Protein AF-A0A847P495-F1 (afdb_monomer)

Nearest PDB structures (foldseek):
  5kis-assembly1_B  TM=7.939E-01  e=1.477E-04  Yersinia entomophaga
  4igl-assembly2_D  TM=8.203E-01  e=1.125E-02  Yersinia entomophaga
  8cp6-assembly1_B  TM=7.938E-01  e=7.949E-02  Pseudomonas aeruginosa
  6qwp-assembly1_D  TM=4.090E-01  e=1.796E+00  Escherichia phage T7

Radius of gyration: 16.67 Å; Cα contacts (8 Å, |Δi|>4): 168; chains: 1; bounding box: 30×39×46 Å

Mean predicted aligned error: 9.61 Å

Secondary structure (DSSP, 8-state):
---PPP-SSS-PPP-EE-TTS-EEEEEEEE-TT----SSPPP--PPPPTT-TTS-EEEEEEEEE-TT--EEEEEEEESS--EEEEEEEPTTSS-EEEEPPTTPPTT--SEE--

Structure (mmCIF, N/CA/C/O backbone):
data_AF-A0A847P495-F1
#
_entry.id   AF-A0A847P495-F1
#
loop_
_atom_site.group_PDB
_atom_site.id
_atom_site.type_symbol
_atom_site.label_atom_id
_atom_site.label_alt_id
_atom_site.label_comp_id
_atom_site.label_asym_id
_atom_site.label_entity_id
_atom_site.label_seq_id
_atom_site.pdbx_PDB_ins_code
_atom_site.Cartn_x
_atom_site.Cartn_y
_atom_site.Cartn_z
_atom_site.occupancy
_atom_site.B_iso_or_equiv
_atom_site.auth_seq_id
_atom_site.auth_comp_id
_atom_site.auth_asym_id
_atom_site.auth_atom_id
_atom_site.pdbx_PDB_model_num
ATOM 1 N N . MET A 1 1 ? -14.754 -23.298 -3.802 1.00 31.92 1 MET A N 1
ATOM 2 C CA . MET A 1 1 ? -14.765 -23.437 -5.275 1.00 31.92 1 MET A CA 1
ATOM 3 C C . MET A 1 1 ? -14.232 -22.142 -5.861 1.00 31.92 1 MET A C 1
ATOM 5 O O . MET A 1 1 ? -14.740 -21.092 -5.498 1.00 31.92 1 MET A O 1
ATOM 9 N N . ILE A 1 2 ? -13.167 -22.210 -6.659 1.00 42.25 2 ILE A N 1
ATOM 10 C CA . ILE A 1 2 ? -12.465 -21.046 -7.220 1.00 42.25 2 ILE A CA 1
ATOM 11 C C . ILE A 1 2 ? -12.997 -20.842 -8.643 1.00 42.25 2 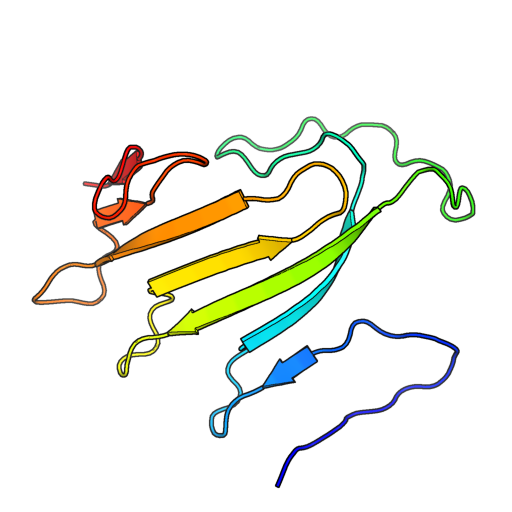ILE A C 1
ATOM 13 O O . ILE A 1 2 ? -12.836 -21.722 -9.486 1.00 42.25 2 ILE A O 1
ATOM 17 N N . GLY A 1 3 ? -13.676 -19.723 -8.896 1.00 37.91 3 GLY A N 1
ATOM 18 C CA . GLY A 1 3 ? -14.197 -19.381 -10.219 1.00 37.91 3 GLY A CA 1
ATOM 19 C C . GLY A 1 3 ? -13.118 -18.724 -11.078 1.00 37.91 3 GLY A C 1
ATOM 20 O O . GLY A 1 3 ? -12.703 -17.607 -10.793 1.00 37.91 3 GLY A O 1
ATOM 21 N N . ARG A 1 4 ? -12.665 -19.417 -12.127 1.00 40.88 4 ARG A N 1
ATOM 22 C CA . ARG A 1 4 ? -11.893 -18.845 -13.242 1.00 40.88 4 ARG A CA 1
ATOM 23 C C . ARG A 1 4 ? -12.883 -18.398 -14.320 1.00 40.88 4 ARG A C 1
ATOM 25 O O . ARG A 1 4 ? -13.663 -19.223 -14.785 1.00 40.88 4 ARG A O 1
ATOM 32 N N . ILE A 1 5 ? -12.846 -17.134 -14.735 1.00 40.97 5 ILE A N 1
ATOM 33 C CA . ILE A 1 5 ? -13.583 -16.657 -15.916 1.00 40.97 5 ILE A CA 1
ATOM 34 C C . ILE A 1 5 ? -12.571 -16.506 -17.057 1.00 40.97 5 ILE A C 1
ATOM 36 O O . ILE A 1 5 ? -11.612 -15.747 -16.941 1.00 40.97 5 ILE A O 1
ATOM 40 N N . CYS A 1 6 ? -12.760 -17.269 -18.136 1.00 29.02 6 CYS A N 1
ATOM 41 C CA . CYS A 1 6 ? -11.923 -17.249 -19.336 1.00 29.02 6 CYS A CA 1
ATOM 42 C C . CYS A 1 6 ? -12.615 -16.459 -20.459 1.00 29.02 6 CYS A C 1
ATOM 44 O O . CYS A 1 6 ? -13.754 -16.762 -20.801 1.00 29.02 6 CYS A O 1
ATOM 46 N N . PHE A 1 7 ? -11.899 -15.533 -21.098 1.00 34.12 7 PHE A N 1
ATOM 47 C CA . PHE A 1 7 ? -12.176 -15.072 -22.465 1.00 34.12 7 PHE A CA 1
ATOM 48 C C . PHE A 1 7 ? -10.934 -15.363 -23.325 1.00 34.12 7 PHE A C 1
ATOM 50 O O . PHE A 1 7 ? -9.858 -15.579 -22.781 1.00 34.12 7 PHE A O 1
ATOM 57 N N . HIS A 1 8 ? -11.093 -15.527 -24.638 1.00 36.38 8 HIS A N 1
ATOM 58 C CA . HIS A 1 8 ? -10.086 -16.131 -25.522 1.00 36.38 8 HIS A CA 1
ATOM 59 C C . HIS A 1 8 ? -8.952 -15.164 -25.923 1.00 36.38 8 HIS A C 1
ATOM 61 O O . HIS A 1 8 ? -9.234 -14.036 -2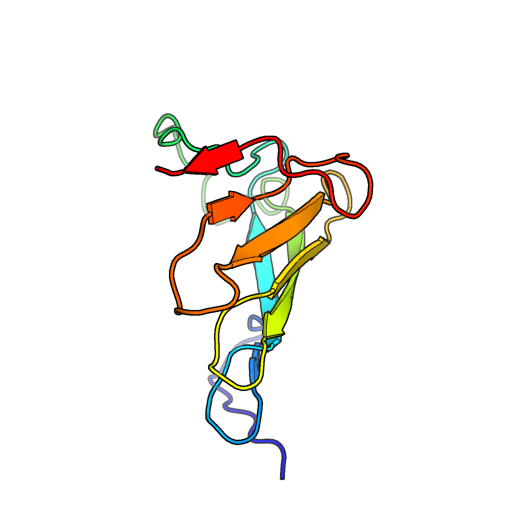6.313 1.00 36.38 8 HIS A O 1
ATOM 67 N N . ASP A 1 9 ? -7.715 -15.695 -25.904 1.00 37.84 9 ASP A N 1
ATOM 68 C CA . ASP A 1 9 ? -6.447 -15.224 -26.517 1.00 37.84 9 ASP A CA 1
ATOM 69 C C . ASP A 1 9 ? -5.296 -14.732 -25.573 1.00 37.84 9 ASP A C 1
ATOM 71 O O . ASP A 1 9 ? -5.143 -13.561 -25.241 1.00 37.84 9 ASP A O 1
ATOM 75 N N . HIS A 1 10 ? -4.488 -15.715 -25.129 1.00 40.72 10 HIS A N 1
ATOM 76 C CA . HIS A 1 10 ? -3.030 -15.760 -24.841 1.00 40.72 10 HIS A CA 1
ATOM 77 C C . HIS A 1 10 ? -2.281 -14.870 -23.811 1.00 40.72 10 HIS A C 1
ATOM 79 O O . HIS A 1 10 ? -1.075 -14.674 -23.959 1.00 40.72 10 HIS A O 1
ATOM 85 N N . LYS A 1 11 ? -2.924 -14.493 -22.694 1.00 42.78 11 LYS A N 1
ATOM 86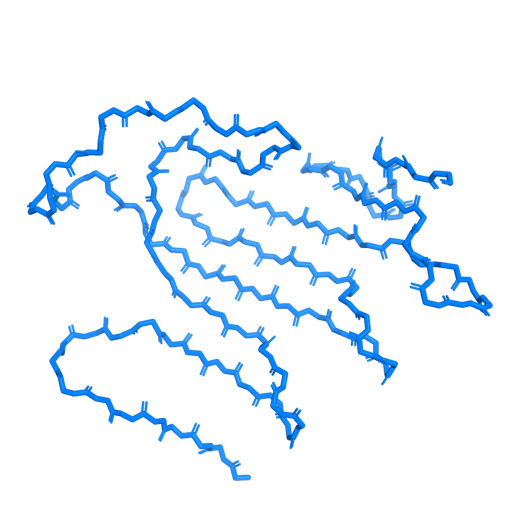 C CA . LYS A 1 11 ? -2.390 -14.336 -21.299 1.00 42.78 11 LYS A CA 1
ATOM 87 C C . LYS A 1 11 ? -3.042 -13.108 -20.659 1.00 42.78 11 LYS A C 1
ATOM 89 O O . LYS A 1 11 ? -2.533 -11.992 -20.738 1.00 42.78 11 LYS A O 1
ATOM 94 N N . PHE A 1 12 ? -4.202 -13.341 -20.060 1.00 42.84 12 PHE A N 1
ATOM 95 C CA . PHE A 1 12 ? -5.004 -12.325 -19.388 1.00 42.84 12 PHE A CA 1
ATOM 96 C C . PHE A 1 12 ? -4.408 -11.943 -18.032 1.00 42.84 12 PHE A C 1
ATOM 98 O O . PHE A 1 12 ? -3.707 -12.765 -17.437 1.00 42.84 12 PHE A O 1
ATOM 105 N N . PRO A 1 13 ? -4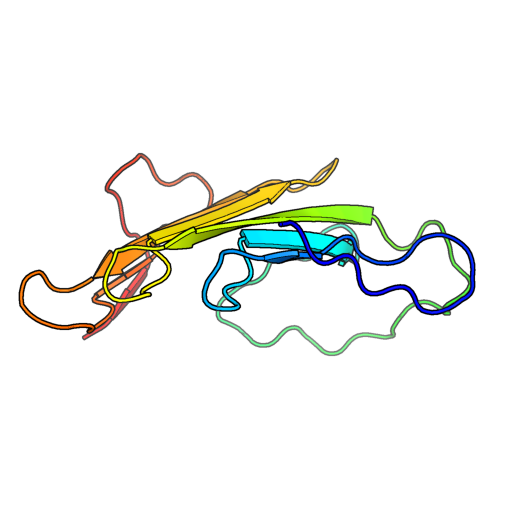.704 -10.730 -17.529 1.00 53.97 13 PRO A N 1
ATOM 106 C CA . PRO A 1 13 ? -4.485 -10.410 -16.127 1.00 53.97 13 PRO A CA 1
ATOM 107 C C . PRO A 1 13 ? -5.190 -11.457 -15.251 1.00 53.97 13 PRO A C 1
ATOM 109 O O . PRO A 1 13 ? -6.408 -11.623 -15.307 1.00 53.97 13 PRO A O 1
ATOM 112 N N . GLU A 1 14 ? -4.414 -12.212 -14.480 1.00 59.75 14 GLU A N 1
ATOM 113 C CA . GLU A 1 14 ? -4.923 -13.144 -13.481 1.00 59.75 14 GLU A CA 1
ATOM 114 C C . GLU A 1 14 ? -5.490 -12.351 -12.304 1.00 59.75 14 GLU A C 1
ATOM 116 O O . GLU A 1 14 ? -4.768 -11.612 -11.631 1.00 59.75 14 GLU A O 1
ATOM 121 N N . MET A 1 15 ? -6.797 -12.500 -12.093 1.00 65.75 15 MET A N 1
ATOM 122 C CA . MET A 1 15 ? -7.533 -11.904 -10.990 1.00 65.75 15 MET A CA 1
ATOM 123 C C . MET A 1 15 ? -7.959 -13.007 -10.023 1.00 65.75 15 MET A C 1
ATOM 125 O O . MET A 1 15 ? -8.655 -13.943 -10.420 1.00 65.75 15 MET A O 1
ATOM 129 N N . VAL A 1 16 ? -7.550 -12.906 -8.760 1.00 76.88 16 VAL A N 1
ATOM 130 C CA . VAL A 1 16 ? -7.990 -13.822 -7.697 1.00 76.88 16 VAL A CA 1
ATOM 131 C C . VAL A 1 16 ? -8.998 -13.089 -6.822 1.00 76.88 16 VAL A C 1
ATOM 133 O O . VAL A 1 16 ? -8.831 -11.903 -6.534 1.00 76.88 16 VAL A O 1
ATOM 136 N N . ILE A 1 17 ? -10.060 -13.786 -6.418 1.00 72.56 17 ILE A N 1
ATOM 137 C CA . ILE A 1 17 ? -11.215 -13.201 -5.737 1.00 72.56 17 ILE A CA 1
ATOM 138 C C . ILE A 1 17 ? -11.617 -14.057 -4.515 1.00 72.56 17 ILE A C 1
ATOM 140 O O . ILE A 1 17 ? -11.650 -15.285 -4.619 1.00 72.56 17 ILE A O 1
ATOM 144 N N . TYR A 1 18 ? -11.947 -13.435 -3.370 1.00 75.38 18 TYR A N 1
ATOM 145 C CA . TYR A 1 18 ? -12.517 -14.122 -2.186 1.00 75.38 18 TYR A CA 1
ATOM 146 C C . TYR A 1 18 ? -14.024 -14.423 -2.337 1.00 75.38 18 TYR A C 1
ATOM 148 O O . TYR A 1 18 ? -14.696 -13.868 -3.199 1.00 75.38 18 TYR A O 1
ATOM 156 N N . LEU A 1 19 ? -14.584 -15.264 -1.450 1.00 68.12 19 LEU A N 1
ATOM 157 C CA . LEU A 1 19 ? -15.970 -15.786 -1.474 1.00 68.12 19 LEU A CA 1
ATOM 158 C C . LEU A 1 19 ? -17.085 -14.720 -1.615 1.00 68.12 19 LEU A C 1
ATOM 160 O O . LEU A 1 19 ? -18.195 -15.052 -2.016 1.00 68.12 19 LEU A O 1
ATOM 164 N N . ILE A 1 20 ? -16.787 -13.450 -1.333 1.00 81.12 20 ILE A N 1
ATOM 165 C CA . ILE A 1 20 ? -17.700 -12.300 -1.457 1.00 81.12 20 ILE A CA 1
ATOM 166 C C . ILE A 1 20 ? -17.322 -11.326 -2.587 1.00 81.12 20 ILE A C 1
ATOM 168 O O . ILE A 1 20 ? -17.618 -10.140 -2.514 1.00 81.12 20 ILE A O 1
ATOM 172 N N . TYR A 1 21 ? -16.652 -11.809 -3.631 1.00 82.31 21 TYR A N 1
ATOM 173 C CA . TYR A 1 21 ? -16.282 -11.018 -4.810 1.00 82.31 21 TYR A CA 1
ATOM 174 C C . TYR A 1 21 ? -15.305 -9.854 -4.552 1.00 82.31 21 TYR A C 1
ATOM 176 O O . TYR A 1 21 ? -15.313 -8.858 -5.271 1.00 82.31 21 TYR A O 1
ATOM 184 N N . ARG A 1 22 ? -14.426 -9.983 -3.549 1.00 83.69 22 ARG A N 1
ATOM 185 C CA . ARG A 1 22 ? -13.339 -9.017 -3.294 1.00 83.69 22 ARG A CA 1
ATOM 186 C C . ARG A 1 22 ? -12.084 -9.382 -4.081 1.00 83.69 22 ARG A C 1
ATOM 188 O O . ARG A 1 22 ? -11.676 -10.540 -4.038 1.00 83.69 22 ARG A O 1
ATOM 195 N N . LEU A 1 23 ? -11.480 -8.401 -4.747 1.00 91.12 23 LEU A N 1
ATOM 196 C CA . LEU A 1 23 ? -10.227 -8.530 -5.494 1.00 91.12 23 LEU A CA 1
ATOM 197 C C . LEU A 1 23 ? -9.048 -8.729 -4.539 1.00 91.12 23 LEU A C 1
ATOM 199 O O . LEU A 1 23 ? -8.752 -7.828 -3.780 1.00 91.12 23 LEU A O 1
ATOM 203 N N . VAL A 1 24 ? -8.346 -9.858 -4.589 1.00 93.19 24 VAL A N 1
ATOM 204 C CA . VAL A 1 24 ? -7.213 -10.131 -3.671 1.00 93.19 24 VAL A CA 1
ATOM 205 C C . VAL A 1 24 ? -5.876 -10.079 -4.377 1.00 93.19 24 VAL A C 1
ATOM 207 O O . VAL A 1 24 ? -4.846 -9.849 -3.754 1.00 93.19 24 V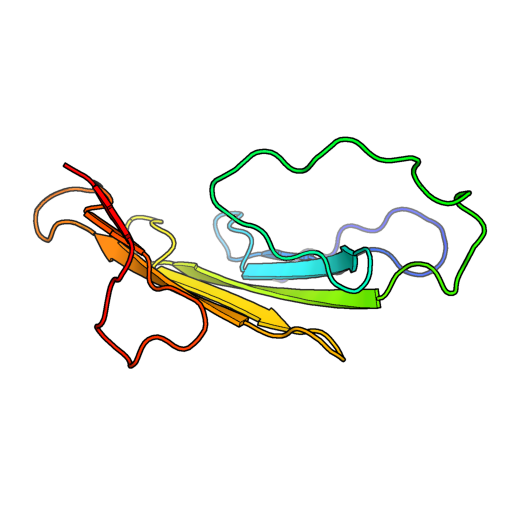AL A O 1
ATOM 210 N N . GLN A 1 25 ? -5.903 -10.303 -5.686 1.00 93.38 25 GLN A N 1
ATOM 211 C CA . GLN A 1 25 ? -4.738 -10.204 -6.535 1.00 93.38 25 GLN A CA 1
ATOM 212 C C . GLN A 1 25 ? -5.160 -9.774 -7.930 1.00 93.38 25 GLN A C 1
ATOM 214 O O . GLN A 1 25 ? -6.141 -10.297 -8.463 1.00 93.38 25 GLN A O 1
ATOM 219 N N . ALA A 1 26 ? -4.382 -8.885 -8.528 1.00 90.00 26 ALA A N 1
ATOM 220 C CA . ALA A 1 26 ? -4.420 -8.569 -9.943 1.00 90.00 26 ALA A CA 1
ATOM 221 C C . ALA A 1 26 ? -3.012 -8.692 -10.525 1.00 90.00 26 ALA A C 1
ATOM 223 O O . ALA A 1 26 ? -2.017 -8.465 -9.844 1.00 90.00 26 ALA A O 1
ATOM 224 N N . THR A 1 27 ? -2.917 -9.021 -11.804 1.00 89.56 27 THR A N 1
ATOM 225 C CA . THR A 1 27 ? -1.674 -8.866 -12.566 1.00 89.56 27 THR A CA 1
ATOM 226 C C . THR A 1 27 ? -1.928 -7.915 -13.720 1.00 89.56 27 THR A C 1
ATOM 228 O O . THR A 1 27 ? -3.062 -7.786 -14.177 1.00 89.56 27 THR A O 1
ATOM 231 N N . GLY A 1 28 ? -0.899 -7.223 -14.191 1.00 86.56 28 GLY A N 1
ATOM 232 C CA . GLY A 1 28 ? -1.069 -6.220 -15.233 1.00 86.56 28 GLY A CA 1
ATOM 233 C C . GLY A 1 28 ? 0.232 -5.831 -15.914 1.00 86.56 28 GLY A C 1
ATOM 234 O O . GLY A 1 28 ? 1.251 -6.516 -15.797 1.00 86.56 28 GLY A O 1
ATOM 235 N N . ARG A 1 29 ? 0.166 -4.743 -16.683 1.00 85.31 29 ARG A N 1
ATOM 236 C CA . ARG A 1 29 ? 1.314 -4.131 -17.354 1.00 85.31 29 ARG A CA 1
ATOM 237 C C . ARG A 1 29 ? 1.321 -2.627 -17.100 1.00 85.31 29 ARG A C 1
ATOM 239 O O . ARG A 1 29 ? 0.277 -2.003 -17.260 1.00 85.31 29 ARG A O 1
ATOM 246 N N . GLU A 1 30 ? 2.472 -2.062 -16.761 1.00 81.81 30 GLU A N 1
ATOM 247 C CA . GLU A 1 30 ? 2.648 -0.635 -16.457 1.00 81.81 30 GLU A CA 1
ATOM 248 C C . GLU A 1 30 ? 3.856 -0.033 -17.180 1.00 81.81 30 GLU A C 1
ATOM 250 O O . GLU A 1 30 ? 4.753 -0.761 -17.595 1.00 81.81 30 GLU A O 1
ATOM 255 N N . HIS A 1 31 ? 3.905 1.291 -17.333 1.00 77.94 31 HIS A N 1
ATOM 256 C CA . HIS A 1 31 ? 5.091 1.957 -17.875 1.00 77.94 31 HIS A CA 1
ATOM 257 C C . HIS A 1 31 ? 6.220 2.018 -16.835 1.00 77.94 31 HIS A C 1
ATOM 259 O O . HIS A 1 31 ? 5.963 2.382 -15.686 1.00 77.94 31 HIS A O 1
ATOM 265 N N . PRO A 1 32 ? 7.477 1.733 -17.223 1.00 75.81 32 PRO A N 1
ATOM 266 C CA . PRO A 1 32 ? 8.609 1.811 -16.311 1.00 75.81 32 PRO A CA 1
ATOM 267 C C . PRO A 1 32 ? 8.791 3.240 -15.783 1.00 75.81 32 PRO A C 1
ATOM 269 O O . PRO A 1 32 ? 8.716 4.212 -16.535 1.00 75.81 32 PRO A O 1
ATOM 272 N N . GLY A 1 33 ? 9.060 3.364 -14.483 1.00 67.12 33 GLY A N 1
ATOM 273 C CA . GLY A 1 33 ? 9.393 4.641 -13.844 1.00 67.12 33 GLY A CA 1
ATOM 274 C C . GLY A 1 33 ? 8.203 5.536 -13.483 1.00 67.12 33 GLY A C 1
ATOM 275 O O . GLY A 1 33 ? 8.424 6.616 -12.940 1.00 67.12 33 GLY A O 1
ATOM 276 N N . GLN A 1 34 ? 6.958 5.109 -13.720 1.00 67.81 34 GLN A N 1
ATOM 277 C CA . GLN A 1 34 ? 5.797 5.769 -13.123 1.00 67.81 34 GLN A CA 1
ATOM 278 C C . GLN A 1 34 ? 5.482 5.144 -11.764 1.00 67.81 34 GLN A C 1
ATOM 280 O O . GLN A 1 34 ? 5.473 3.928 -11.601 1.00 67.81 34 GLN A O 1
ATOM 285 N N . GLN A 1 35 ? 5.256 5.997 -10.770 1.00 67.00 35 GLN A N 1
ATOM 286 C CA . GLN A 1 35 ? 4.739 5.600 -9.466 1.00 67.00 35 GLN A CA 1
ATOM 287 C C . GLN A 1 35 ? 3.443 6.352 -9.213 1.00 67.00 35 GLN A C 1
ATOM 289 O O . GLN A 1 35 ? 3.398 7.556 -9.483 1.00 67.00 35 GLN A O 1
ATOM 294 N N . PRO A 1 36 ? 2.398 5.691 -8.689 1.00 66.94 36 PRO A N 1
ATOM 295 C CA . PRO A 1 36 ? 1.173 6.378 -8.318 1.00 66.94 36 PRO A CA 1
ATOM 296 C C . PRO A 1 36 ? 1.452 7.366 -7.179 1.00 66.94 36 PRO A C 1
ATOM 298 O O . PRO A 1 36 ? 1.670 6.975 -6.029 1.00 66.94 36 PRO A O 1
ATOM 301 N N . THR A 1 37 ? 1.431 8.659 -7.487 1.00 70.31 37 THR A N 1
ATOM 302 C CA . THR A 1 37 ? 1.430 9.733 -6.487 1.00 70.31 37 THR A CA 1
ATOM 303 C C . THR A 1 37 ? 0.003 10.253 -6.283 1.00 70.31 37 THR A C 1
ATOM 305 O O . THR A 1 37 ? 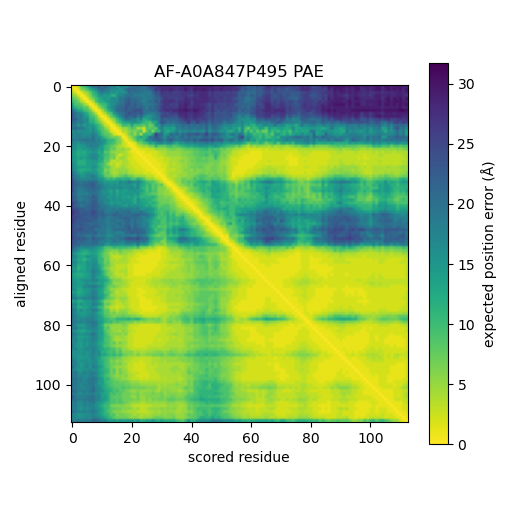-0.940 9.812 -6.936 1.00 70.31 37 THR A O 1
ATOM 308 N N . HIS A 1 38 ? -0.179 11.186 -5.346 1.00 69.75 38 HIS A N 1
ATOM 309 C CA . HIS A 1 38 ? -1.469 11.853 -5.128 1.00 69.75 38 HIS A CA 1
ATOM 310 C C . HIS A 1 38 ? -1.829 12.852 -6.241 1.00 69.75 38 HIS A C 1
ATOM 312 O O . HIS A 1 38 ? -2.949 13.354 -6.275 1.00 69.75 38 HIS A O 1
ATOM 318 N N . THR A 1 39 ? -0.873 13.189 -7.108 1.00 73.56 39 THR A N 1
ATOM 319 C CA . THR A 1 39 ? -1.068 14.131 -8.209 1.00 73.56 39 THR A CA 1
ATOM 320 C C . THR A 1 39 ? -1.449 13.379 -9.468 1.00 73.56 39 THR A C 1
ATOM 322 O O . THR A 1 39 ? -0.841 12.351 -9.772 1.00 73.56 39 THR A O 1
ATOM 325 N N . ASP A 1 40 ? -2.370 13.941 -10.246 1.00 70.44 40 ASP A N 1
ATOM 326 C CA . ASP A 1 40 ? -2.662 13.414 -11.573 1.00 70.44 40 ASP A CA 1
ATOM 327 C C . ASP A 1 40 ? -1.375 13.335 -12.410 1.00 70.44 40 ASP A C 1
ATOM 329 O O . ASP A 1 40 ? -0.608 14.307 -12.462 1.00 70.44 40 ASP A O 1
ATOM 333 N N . PRO A 1 41 ? -1.113 12.199 -13.077 1.00 67.00 41 PRO A N 1
ATOM 334 C CA . PRO A 1 41 ? 0.044 12.089 -13.940 1.00 67.00 41 PRO A CA 1
ATOM 335 C C . PRO A 1 41 ? -0.098 13.065 -15.108 1.00 67.00 41 PRO A C 1
ATOM 337 O O . PRO A 1 41 ? -1.180 13.248 -15.678 1.00 67.00 41 PRO A O 1
ATOM 340 N N . VAL A 1 42 ? 1.025 13.657 -15.517 1.00 69.38 42 VAL A N 1
ATOM 341 C CA . VAL A 1 42 ? 1.076 14.412 -16.769 1.00 69.38 42 VAL A CA 1
ATOM 342 C C . VAL A 1 42 ? 0.704 13.453 -17.897 1.00 69.38 42 VAL A C 1
ATOM 344 O O . VAL A 1 42 ? 1.360 12.430 -18.099 1.00 69.38 42 VAL A O 1
ATOM 347 N N . ARG A 1 43 ? -0.367 13.772 -18.629 1.00 69.12 43 ARG A N 1
ATOM 348 C CA . ARG A 1 43 ? -0.813 12.978 -19.778 1.00 69.12 43 ARG A CA 1
ATOM 349 C C . ARG A 1 43 ? 0.221 13.105 -20.896 1.00 69.12 43 ARG A C 1
ATOM 351 O O . ARG A 1 43 ? 0.201 14.066 -21.659 1.00 69.12 43 ARG A O 1
ATOM 358 N N . GLY A 1 44 ? 1.155 12.162 -20.939 1.00 67.00 44 GLY A N 1
ATOM 359 C CA . GLY A 1 44 ? 2.167 12.057 -21.982 1.00 67.00 44 GLY A CA 1
ATOM 360 C C . GLY A 1 44 ? 1.672 11.294 -23.209 1.00 67.00 44 GLY A C 1
ATOM 361 O O . GLY A 1 44 ? 0.582 10.718 -23.227 1.00 67.00 44 GLY A O 1
ATOM 362 N N . THR A 1 45 ? 2.505 11.265 -24.243 1.00 67.25 45 THR A N 1
ATOM 363 C CA . THR A 1 45 ? 2.336 10.370 -25.387 1.00 67.25 45 THR A CA 1
ATOM 364 C C . THR A 1 45 ? 2.440 8.924 -24.915 1.00 67.25 45 THR A C 1
ATOM 366 O O . THR A 1 45 ? 3.471 8.509 -24.391 1.00 67.25 45 THR A O 1
ATOM 369 N N . VAL A 1 46 ? 1.374 8.149 -25.107 1.00 62.88 46 VAL A N 1
ATOM 370 C CA . VAL A 1 46 ? 1.388 6.708 -24.842 1.00 62.88 46 VAL A CA 1
ATOM 371 C C . VAL A 1 46 ? 2.204 6.039 -25.956 1.00 62.88 46 VAL A C 1
ATOM 373 O O . VAL A 1 46 ? 1.866 6.228 -27.130 1.00 62.88 46 VAL A O 1
ATOM 376 N N . PRO A 1 47 ? 3.277 5.291 -25.634 1.00 64.81 47 PRO A N 1
ATOM 377 C CA . PRO A 1 47 ? 4.010 4.484 -26.600 1.00 64.81 47 PRO A CA 1
ATOM 378 C C . PRO A 1 47 ? 3.063 3.620 -27.428 1.00 64.81 47 PRO A C 1
ATOM 380 O O . PRO A 1 47 ? 2.023 3.161 -26.947 1.00 64.81 47 PRO A O 1
ATOM 383 N N . HIS A 1 48 ? 3.410 3.402 -28.696 1.00 67.31 48 HIS A N 1
ATOM 384 C CA . HIS A 1 48 ? 2.579 2.596 -29.579 1.00 67.31 48 HIS A CA 1
ATOM 385 C C . HIS A 1 48 ? 2.333 1.217 -28.949 1.00 67.31 48 HIS A C 1
ATOM 387 O O . HIS A 1 48 ? 3.260 0.578 -28.468 1.00 67.31 48 HIS A O 1
ATOM 393 N N . ARG A 1 49 ? 1.090 0.724 -29.000 1.00 58.19 49 ARG A N 1
ATOM 394 C CA . ARG A 1 49 ? 0.648 -0.531 -28.353 1.00 58.19 49 ARG A CA 1
ATOM 395 C C . ARG A 1 49 ? 1.472 -1.789 -28.685 1.00 58.19 49 ARG A C 1
ATOM 397 O O . ARG A 1 49 ? 1.355 -2.783 -27.977 1.00 58.19 49 ARG A O 1
ATOM 404 N N . ASN A 1 50 ? 2.264 -1.753 -29.760 1.00 62.69 50 ASN A N 1
ATOM 405 C CA . ASN A 1 50 ? 3.150 -2.845 -30.185 1.00 62.69 50 ASN A CA 1
ATOM 406 C C . ASN A 1 50 ? 4.601 -2.696 -29.687 1.00 62.69 50 ASN A C 1
ATOM 408 O O . ASN A 1 50 ? 5.430 -3.542 -30.011 1.00 62.69 50 ASN A O 1
ATOM 412 N N . ASP A 1 51 ? 4.928 -1.644 -28.935 1.00 67.56 51 ASP A N 1
ATOM 413 C CA . ASP A 1 51 ? 6.231 -1.510 -28.289 1.00 67.56 51 ASP A CA 1
ATOM 414 C C . ASP A 1 51 ? 6.258 -2.345 -27.002 1.00 67.56 51 ASP A C 1
ATOM 416 O O . ASP A 1 51 ? 5.818 -1.928 -25.930 1.00 67.56 51 ASP A O 1
ATOM 420 N N . LEU A 1 52 ? 6.746 -3.577 -27.135 1.00 58.78 52 LEU A N 1
ATOM 421 C CA . LEU A 1 52 ? 6.811 -4.551 -26.046 1.00 58.78 52 LEU A CA 1
ATOM 422 C C . LEU A 1 52 ? 7.918 -4.252 -25.023 1.00 58.78 52 LEU A C 1
ATOM 424 O O . LEU A 1 52 ? 7.939 -4.904 -23.982 1.00 58.78 52 LEU A O 1
ATOM 428 N N . GLN A 1 53 ? 8.816 -3.294 -25.291 1.00 65.44 53 GLN A N 1
ATOM 429 C CA . GLN A 1 53 ? 9.810 -2.837 -24.311 1.00 65.44 53 GLN A CA 1
ATOM 430 C C . GLN A 1 53 ? 9.292 -1.680 -23.448 1.00 65.44 53 GLN A C 1
ATOM 432 O O . GLN A 1 53 ? 9.912 -1.329 -22.448 1.00 65.44 53 GLN A O 1
ATOM 437 N N . ALA A 1 54 ? 8.137 -1.108 -23.796 1.00 67.88 54 ALA A N 1
ATOM 438 C CA . ALA A 1 54 ? 7.592 0.053 -23.109 1.00 67.88 54 ALA A CA 1
ATOM 439 C C . ALA A 1 54 ? 6.842 -0.273 -21.806 1.00 67.88 54 ALA A C 1
ATOM 441 O O . ALA A 1 54 ? 6.418 0.665 -21.131 1.00 67.88 54 ALA A O 1
ATOM 442 N N . LEU A 1 55 ? 6.631 -1.552 -21.459 1.00 77.81 55 LEU A N 1
ATOM 443 C CA . LEU A 1 55 ? 5.795 -1.952 -20.323 1.00 77.81 55 LEU A CA 1
ATOM 444 C C . LEU A 1 55 ? 6.413 -3.077 -19.475 1.00 77.81 55 LEU A C 1
ATOM 446 O O . LEU A 1 55 ? 6.842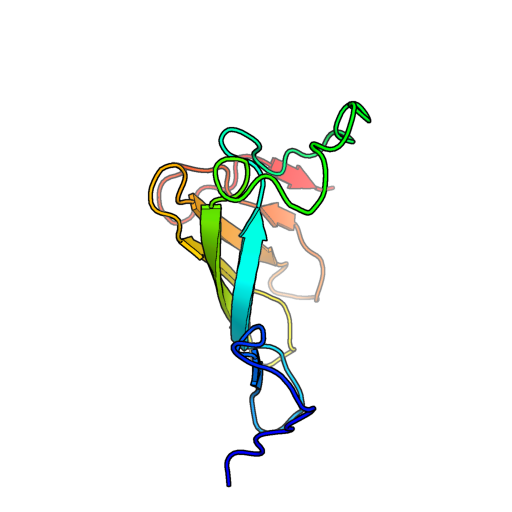 -4.103 -20.002 1.00 77.81 55 LEU A O 1
ATOM 450 N N . LEU A 1 56 ? 6.368 -2.919 -18.153 1.00 83.50 56 LEU A N 1
ATOM 451 C CA . LEU A 1 56 ? 6.726 -3.920 -17.148 1.00 83.50 56 LEU A CA 1
ATOM 452 C C . LEU A 1 56 ? 5.495 -4.709 -16.715 1.00 83.50 56 LEU A C 1
ATOM 454 O O . LEU A 1 56 ? 4.393 -4.167 -16.683 1.00 83.50 56 LEU A O 1
ATOM 458 N N . ARG A 1 57 ? 5.666 -5.987 -16.362 1.00 87.19 57 ARG A N 1
ATOM 459 C CA . ARG A 1 57 ? 4.602 -6.752 -15.697 1.00 87.19 57 ARG A CA 1
ATOM 460 C C . ARG A 1 57 ? 4.572 -6.402 -14.219 1.00 87.19 57 ARG A C 1
ATOM 462 O O . ARG A 1 57 ? 5.630 -6.284 -13.608 1.00 87.19 57 ARG A O 1
ATOM 469 N N . TYR A 1 58 ? 3.372 -6.331 -13.658 1.00 90.25 58 TYR A N 1
ATOM 470 C CA . TYR A 1 58 ? 3.186 -6.171 -12.222 1.00 90.25 58 TYR A CA 1
ATOM 471 C C . TYR A 1 58 ? 2.219 -7.206 -11.654 1.00 90.25 58 TYR A C 1
ATOM 473 O O . TYR A 1 58 ? 1.351 -7.724 -12.366 1.00 90.25 58 TYR A O 1
ATOM 481 N N . THR A 1 59 ? 2.371 -7.482 -10.361 1.00 93.50 59 THR A N 1
ATOM 482 C CA . THR A 1 59 ? 1.376 -8.164 -9.526 1.00 93.50 59 THR A CA 1
ATOM 483 C C . THR A 1 59 ? 0.999 -7.239 -8.380 1.00 93.50 59 THR A C 1
ATOM 485 O O . THR A 1 59 ? 1.874 -6.733 -7.687 1.00 93.50 59 THR A O 1
ATOM 488 N N . GLU A 1 60 ? -0.293 -7.031 -8.178 1.00 94.25 60 GLU A N 1
ATOM 489 C CA . GLU A 1 60 ? -0.840 -6.308 -7.037 1.00 94.25 60 GLU A CA 1
ATOM 490 C C . GLU A 1 60 ? -1.612 -7.263 -6.145 1.00 94.25 60 GLU A C 1
ATOM 492 O O . GLU A 1 60 ? -2.408 -8.060 -6.638 1.00 94.25 60 GLU A O 1
ATOM 497 N N . GLN A 1 61 ? -1.379 -7.173 -4.842 1.00 95.75 61 GLN A N 1
ATOM 498 C CA . GLN A 1 61 ? -2.071 -7.943 -3.816 1.00 95.75 61 GLN A CA 1
ATOM 499 C C . GLN A 1 61 ? -2.760 -6.995 -2.846 1.00 95.75 61 GLN A C 1
ATOM 501 O O . GLN A 1 61 ? -2.199 -5.960 -2.480 1.00 95.75 61 GLN A O 1
ATOM 506 N N . TYR A 1 62 ? -3.969 -7.366 -2.432 1.00 94.88 62 TYR A N 1
ATOM 507 C CA . TYR A 1 62 ? -4.824 -6.540 -1.590 1.00 94.88 62 TYR A CA 1
ATOM 508 C C . TYR A 1 62 ? -5.269 -7.322 -0.360 1.00 94.88 62 TYR A C 1
ATOM 510 O O . TYR A 1 62 ? -5.768 -8.448 -0.455 1.00 94.88 62 TYR A O 1
ATOM 518 N N . GLU A 1 63 ? -5.126 -6.685 0.793 1.00 95.44 63 GLU A N 1
ATOM 519 C CA . GLU A 1 63 ? -5.556 -7.199 2.086 1.00 95.44 63 GLU A CA 1
ATOM 520 C C . GLU A 1 63 ? -6.758 -6.406 2.582 1.00 95.44 63 GLU A C 1
ATOM 522 O O . GLU A 1 63 ? -6.832 -5.192 2.385 1.00 95.44 63 GLU A O 1
ATOM 527 N N . TYR A 1 64 ? -7.697 -7.096 3.228 1.00 95.00 64 TYR A N 1
ATOM 528 C CA . TYR A 1 64 ? -8.933 -6.500 3.721 1.00 95.00 64 TYR A CA 1
ATOM 529 C C . TYR A 1 64 ? -9.190 -6.893 5.168 1.00 95.00 64 TYR A C 1
ATOM 531 O O . TYR A 1 64 ? -8.956 -8.043 5.545 1.00 95.00 64 TYR A O 1
ATOM 539 N N . ASP A 1 65 ? -9.772 -5.975 5.936 1.00 93.31 65 ASP A N 1
ATOM 540 C CA . ASP A 1 65 ? -10.402 -6.310 7.210 1.00 93.31 65 ASP A CA 1
ATOM 541 C C . ASP A 1 65 ? -11.789 -6.966 7.014 1.00 93.31 65 ASP A C 1
ATOM 543 O O . ASP A 1 65 ? -12.306 -7.140 5.897 1.00 93.31 65 ASP A O 1
ATOM 547 N N . GLU A 1 66 ? -12.416 -7.348 8.128 1.00 91.12 66 GLU A N 1
ATOM 548 C CA . GLU A 1 66 ? -13.742 -7.976 8.133 1.00 91.12 66 GLU A CA 1
ATOM 549 C C . GLU A 1 66 ? -14.829 -7.042 7.570 1.00 91.12 66 GLU A C 1
ATOM 551 O O . GLU A 1 66 ? -15.710 -7.486 6.825 1.00 91.12 66 GLU A O 1
ATOM 556 N N . ALA A 1 67 ? -14.720 -5.736 7.836 1.00 92.50 67 ALA A N 1
ATOM 557 C CA . ALA A 1 67 ? -15.627 -4.712 7.320 1.00 92.50 67 ALA A CA 1
ATOM 558 C C . ALA A 1 67 ? -15.454 -4.463 5.807 1.00 92.50 67 ALA A C 1
ATOM 560 O O . ALA A 1 67 ? -16.367 -3.957 5.155 1.00 92.50 67 ALA A O 1
ATOM 561 N N . GLY A 1 68 ? -14.332 -4.889 5.222 1.00 92.69 68 GLY A N 1
ATOM 562 C CA . GLY A 1 68 ? -14.009 -4.731 3.805 1.00 92.69 68 GLY A CA 1
ATOM 563 C C . GLY A 1 68 ? -13.186 -3.500 3.468 1.00 92.69 68 GLY A C 1
ATOM 564 O O . GLY A 1 68 ? -13.073 -3.165 2.289 1.00 92.69 68 GLY A O 1
ATOM 565 N N . ASN A 1 69 ? -12.591 -2.854 4.462 1.00 96.12 69 ASN A N 1
ATOM 566 C CA . ASN A 1 69 ? -11.608 -1.810 4.237 1.00 96.12 69 ASN A CA 1
ATOM 567 C C . ASN A 1 69 ? -10.294 -2.442 3.756 1.00 96.12 69 ASN A C 1
ATOM 569 O O . ASN A 1 69 ? -9.880 -3.472 4.287 1.00 96.12 69 ASN A O 1
ATOM 573 N N . ILE A 1 70 ? -9.625 -1.831 2.771 1.00 96.06 70 ILE A N 1
ATOM 574 C CA . ILE A 1 70 ? -8.285 -2.269 2.340 1.00 96.06 70 ILE A CA 1
ATOM 575 C C . ILE A 1 70 ? -7.292 -1.893 3.431 1.00 96.06 70 ILE A C 1
ATOM 577 O O . ILE A 1 70 ? -7.123 -0.705 3.676 1.00 96.06 70 ILE A O 1
ATOM 581 N N . THR A 1 71 ? -6.622 -2.859 4.049 1.00 96.56 71 THR A N 1
ATOM 582 C CA . THR A 1 71 ? -5.617 -2.623 5.101 1.00 96.56 71 THR A CA 1
ATOM 583 C C . THR A 1 71 ? -4.199 -2.549 4.547 1.00 96.56 71 THR A C 1
ATOM 585 O O . THR A 1 71 ? -3.350 -1.846 5.099 1.00 96.56 71 THR A O 1
ATOM 588 N N . GLY A 1 72 ? -3.957 -3.231 3.429 1.00 95.69 72 GLY A N 1
ATOM 589 C CA . GLY A 1 72 ? -2.650 -3.341 2.802 1.00 95.69 72 GLY A CA 1
ATOM 590 C C . GLY A 1 72 ? -2.762 -3.505 1.293 1.00 95.69 72 GLY A C 1
ATOM 591 O O . GLY A 1 72 ? -3.676 -4.155 0.783 1.00 95.69 72 GLY A O 1
ATOM 592 N N . MET A 1 73 ? -1.818 -2.898 0.583 1.00 95.12 73 MET A N 1
ATOM 593 C CA . MET A 1 73 ? -1.622 -3.085 -0.846 1.00 95.12 73 MET A CA 1
ATOM 594 C C . MET A 1 73 ? -0.140 -3.288 -1.124 1.00 95.12 73 MET A C 1
ATOM 596 O O . MET A 1 73 ? 0.680 -2.454 -0.737 1.00 95.12 73 MET A O 1
ATOM 600 N N . THR A 1 74 ? 0.188 -4.366 -1.825 1.00 95.19 74 THR A N 1
ATOM 601 C CA . THR A 1 74 ? 1.556 -4.678 -2.243 1.00 95.19 74 THR A CA 1
ATOM 602 C C . THR A 1 74 ? 1.606 -4.714 -3.757 1.00 95.19 74 THR A C 1
ATOM 604 O O . THR A 1 74 ? 0.901 -5.507 -4.375 1.00 95.19 74 THR A O 1
ATOM 607 N N . HIS A 1 75 ? 2.445 -3.870 -4.345 1.00 93.19 75 HIS A N 1
ATOM 608 C CA . HIS A 1 75 ? 2.694 -3.806 -5.775 1.00 93.19 75 HIS A CA 1
ATOM 609 C C . HIS A 1 75 ? 4.105 -4.330 -6.054 1.00 93.19 75 HIS A C 1
ATOM 611 O O . HIS A 1 75 ? 5.095 -3.803 -5.545 1.00 93.19 75 HIS A O 1
ATOM 617 N N . THR A 1 76 ? 4.202 -5.393 -6.847 1.00 93.44 76 THR A N 1
ATOM 618 C CA . THR A 1 76 ? 5.463 -6.064 -7.173 1.00 93.44 76 THR A CA 1
ATOM 619 C C . THR A 1 76 ? 5.755 -5.972 -8.661 1.00 93.44 76 THR A C 1
ATOM 621 O O . THR A 1 76 ? 4.973 -6.450 -9.485 1.00 93.44 76 THR A O 1
ATOM 624 N N . THR A 1 77 ? 6.916 -5.406 -8.982 1.00 90.25 77 THR A N 1
ATOM 625 C CA . THR A 1 77 ? 7.498 -5.302 -10.328 1.00 90.25 77 THR A CA 1
ATOM 626 C C . THR A 1 77 ? 9.001 -5.523 -10.283 1.00 90.25 77 THR A C 1
ATOM 628 O O . THR A 1 77 ? 9.623 -5.434 -9.224 1.00 90.25 77 THR A O 1
ATOM 631 N N . ASP A 1 78 ? 9.603 -5.747 -11.450 1.00 84.31 78 ASP A N 1
ATOM 632 C CA . ASP A 1 78 ? 11.044 -5.994 -11.575 1.00 84.31 78 ASP A CA 1
ATOM 633 C C . ASP A 1 78 ? 11.919 -4.784 -11.197 1.00 84.31 78 ASP A C 1
ATOM 635 O O . ASP A 1 78 ? 13.113 -4.950 -10.960 1.00 84.31 78 ASP A O 1
ATOM 639 N N . SER A 1 79 ? 11.363 -3.565 -11.159 1.00 81.81 79 SER A N 1
ATOM 640 C CA . SER A 1 79 ? 12.158 -2.347 -10.929 1.00 81.81 79 SER A CA 1
ATOM 641 C C . SER A 1 79 ? 11.611 -1.388 -9.876 1.00 81.81 79 SER A C 1
ATOM 643 O O . SER A 1 79 ? 12.381 -0.582 -9.360 1.00 81.81 79 SER A O 1
ATOM 645 N N . ASN A 1 80 ? 10.319 -1.444 -9.546 1.00 84.44 80 ASN A N 1
ATOM 646 C CA . ASN A 1 80 ? 9.676 -0.397 -8.757 1.00 84.44 80 ASN A CA 1
ATOM 647 C C . ASN A 1 80 ? 8.564 -0.947 -7.859 1.00 84.44 80 ASN A C 1
ATOM 649 O O . ASN A 1 80 ? 7.397 -0.562 -7.950 1.00 84.44 80 ASN A O 1
ATOM 653 N N . SER A 1 81 ? 8.940 -1.913 -7.022 1.00 90.62 81 SER A N 1
ATOM 654 C CA . SER A 1 81 ? 8.035 -2.517 -6.048 1.00 90.62 81 SER A CA 1
ATOM 655 C C . SER A 1 81 ? 7.808 -1.587 -4.856 1.00 90.62 81 SER A C 1
ATOM 657 O O . SER A 1 81 ? 8.746 -0.968 -4.354 1.00 90.62 81 SER A O 1
ATOM 659 N N . TRP A 1 82 ? 6.575 -1.537 -4.360 1.00 91.38 82 TRP A N 1
ATOM 660 C CA . TRP A 1 82 ? 6.200 -0.739 -3.195 1.00 91.38 82 TRP A CA 1
ATOM 661 C C . TRP A 1 82 ? 5.043 -1.385 -2.435 1.00 91.38 82 TRP A C 1
ATOM 663 O O . TRP A 1 82 ? 4.303 -2.219 -2.953 1.00 91.38 82 TRP A O 1
ATOM 673 N N . SER A 1 83 ? 4.874 -0.967 -1.185 1.00 93.25 83 SER A N 1
ATOM 674 C CA . SER A 1 83 ? 3.738 -1.341 -0.349 1.00 93.25 83 SER A CA 1
ATOM 675 C C . SER A 1 83 ? 3.099 -0.103 0.263 1.00 93.25 83 SER A C 1
ATOM 677 O O . SER A 1 83 ? 3.787 0.874 0.570 1.00 93.25 83 SER A O 1
ATOM 679 N N . ARG A 1 84 ? 1.786 -0.160 0.471 1.00 95.00 84 ARG A N 1
ATOM 680 C CA . ARG A 1 84 ? 1.003 0.872 1.147 1.00 95.00 84 ARG A CA 1
ATOM 681 C C . ARG A 1 84 ? 0.145 0.244 2.237 1.00 95.00 84 ARG A C 1
ATOM 683 O O . ARG A 1 84 ? -0.649 -0.650 1.958 1.00 95.00 84 ARG A O 1
ATOM 690 N N . ALA A 1 85 ? 0.283 0.748 3.456 1.00 96.75 85 ALA A N 1
ATOM 691 C CA . ALA A 1 85 ? -0.594 0.447 4.579 1.00 96.75 85 ALA A CA 1
ATOM 692 C C . ALA A 1 85 ? -1.661 1.537 4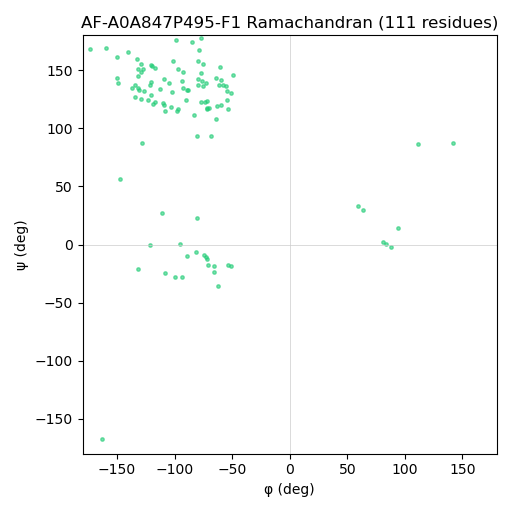.730 1.00 96.75 85 ALA A C 1
ATOM 694 O O . ALA A 1 85 ? -1.424 2.701 4.393 1.00 96.75 85 ALA A O 1
ATOM 695 N N . TYR A 1 86 ? -2.822 1.159 5.261 1.00 97.06 86 TYR A N 1
ATOM 696 C CA . TYR A 1 86 ? -3.972 2.042 5.442 1.00 97.06 86 TYR A CA 1
ATOM 697 C C . TYR A 1 86 ? -4.395 2.078 6.911 1.00 97.06 86 TYR A C 1
ATOM 699 O O . TYR A 1 86 ? -4.702 1.047 7.508 1.00 97.06 86 TYR A O 1
ATOM 707 N N . GLN A 1 87 ? -4.445 3.278 7.488 1.00 97.56 87 GLN A N 1
ATOM 708 C CA . GLN A 1 87 ? -4.896 3.496 8.856 1.00 97.56 87 GLN A CA 1
ATOM 709 C C . GLN A 1 87 ? -6.363 3.908 8.868 1.00 97.56 87 GLN A C 1
ATOM 711 O O . GLN A 1 87 ? -6.697 4.997 8.403 1.00 97.56 87 GLN A O 1
ATOM 716 N N . TYR A 1 88 ? -7.227 3.091 9.462 1.00 97.50 88 TYR A N 1
ATOM 717 C CA . TYR A 1 88 ? -8.628 3.446 9.698 1.00 97.50 88 TYR A CA 1
ATOM 718 C C . TYR A 1 88 ? -8.874 3.863 11.147 1.00 97.50 88 TYR A C 1
ATOM 720 O O . TYR A 1 88 ? -8.119 3.527 12.062 1.00 97.50 88 TYR A O 1
ATOM 728 N N . SER A 1 89 ? -9.952 4.617 11.348 1.00 96.75 89 SER A N 1
ATOM 729 C CA . SER A 1 89 ? -10.511 4.908 12.664 1.00 96.75 89 SER A CA 1
ATOM 730 C C . SER A 1 89 ? -10.910 3.617 13.380 1.00 96.75 89 SER A C 1
ATOM 732 O O . SER A 1 89 ? -11.471 2.705 12.785 1.00 96.75 89 SER A O 1
ATOM 734 N N . THR A 1 90 ? -10.683 3.553 14.690 1.00 94.69 90 THR A N 1
ATOM 735 C CA . THR A 1 90 ? -11.076 2.395 15.509 1.00 94.69 90 THR A CA 1
ATOM 736 C C . THR A 1 90 ? -12.584 2.300 15.748 1.00 94.69 90 THR A C 1
ATOM 738 O O . THR A 1 90 ? -13.061 1.291 16.258 1.00 94.69 90 THR A O 1
ATOM 741 N N . THR A 1 91 ? -13.342 3.346 15.411 1.00 96.12 91 THR A N 1
ATOM 742 C CA . THR A 1 91 ? -14.784 3.450 15.681 1.00 96.12 91 THR A CA 1
ATOM 743 C C . THR A 1 91 ? -15.623 3.643 14.418 1.00 96.12 91 THR A C 1
ATOM 745 O O . THR A 1 91 ? -16.844 3.760 14.509 1.00 96.12 91 THR A O 1
ATOM 748 N N . SER A 1 92 ? -15.002 3.705 13.235 1.00 96.69 92 SER A N 1
ATOM 749 C CA . SER A 1 92 ? -15.695 3.924 11.959 1.00 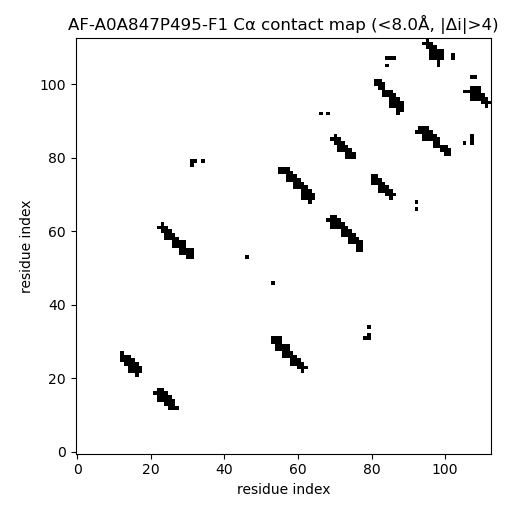96.69 92 SER A CA 1
ATOM 750 C C . SER A 1 92 ? -14.851 3.470 10.763 1.00 96.69 92 SER A C 1
ATOM 752 O O . SER A 1 92 ? -13.647 3.289 10.887 1.00 96.69 92 SER A O 1
ATOM 754 N N . ASN A 1 93 ? -15.445 3.406 9.567 1.00 97.12 93 ASN A N 1
ATOM 755 C CA . ASN A 1 93 ? -14.724 3.120 8.312 1.00 97.12 93 ASN A CA 1
ATOM 756 C C . ASN A 1 93 ? -14.000 4.351 7.729 1.00 97.12 93 ASN A C 1
ATOM 758 O O . ASN A 1 93 ? -13.752 4.432 6.526 1.00 97.12 93 ASN A O 1
ATOM 762 N N . LYS A 1 94 ? -13.693 5.357 8.556 1.00 97.50 94 LYS A N 1
ATOM 763 C CA . LYS A 1 94 ? -12.978 6.554 8.108 1.00 97.50 94 LYS A CA 1
ATOM 764 C C . LYS A 1 94 ? -11.488 6.246 7.956 1.00 97.50 94 LYS A C 1
ATOM 766 O O . LYS A 1 94 ? -10.842 5.882 8.937 1.00 97.50 94 LYS A O 1
ATOM 771 N N . LEU A 1 95 ? -10.946 6.455 6.757 1.00 97.38 95 LEU A N 1
ATOM 772 C CA . LEU A 1 95 ? -9.506 6.420 6.501 1.00 97.38 95 LEU A CA 1
ATOM 773 C C . LEU A 1 95 ? -8.840 7.665 7.111 1.00 97.38 95 LEU A C 1
ATOM 775 O O . LEU A 1 95 ? -9.221 8.790 6.794 1.00 97.38 95 LEU A O 1
ATOM 779 N N . LEU A 1 96 ? -7.862 7.456 7.990 1.00 97.62 96 LEU A N 1
ATOM 780 C CA . LEU A 1 96 ? -7.101 8.495 8.693 1.00 97.62 96 LEU A CA 1
ATOM 781 C C . LEU A 1 96 ? -5.743 8.764 8.046 1.00 97.62 96 LEU A C 1
ATOM 783 O O . LEU A 1 96 ? -5.233 9.878 8.134 1.00 97.62 96 LEU A O 1
ATOM 787 N N . GLY A 1 97 ? -5.157 7.764 7.387 1.00 96.69 97 GLY A N 1
ATOM 788 C CA . GLY A 1 97 ? -3.877 7.940 6.720 1.00 96.69 97 GLY A CA 1
ATOM 789 C C . GLY A 1 97 ? -3.426 6.745 5.898 1.00 96.69 97 GLY A C 1
ATOM 790 O O . GLY A 1 97 ? -3.987 5.653 5.985 1.00 96.69 97 GLY A O 1
ATOM 791 N N . THR A 1 98 ? -2.398 6.969 5.088 1.00 96.56 98 THR A N 1
ATOM 792 C CA . THR A 1 98 ? -1.695 5.932 4.333 1.00 96.56 98 THR A CA 1
ATOM 793 C C . THR A 1 98 ? -0.188 6.072 4.492 1.00 96.56 98 THR A C 1
ATOM 795 O O . THR A 1 98 ? 0.332 7.168 4.718 1.00 96.56 98 THR A O 1
ATOM 798 N N . SER A 1 99 ? 0.516 4.948 4.396 1.00 95.69 99 SER A N 1
ATOM 799 C CA . SER A 1 99 ? 1.976 4.943 4.400 1.00 95.69 99 SER A CA 1
ATOM 800 C C . SER A 1 99 ? 2.531 5.383 3.040 1.00 95.69 99 SER A C 1
ATOM 802 O O . SER A 1 99 ? 1.942 5.113 1.985 1.00 95.69 99 SER A O 1
ATOM 804 N N . ALA A 1 100 ? 3.683 6.044 3.049 1.00 91.94 100 ALA A N 1
ATOM 805 C CA . ALA A 1 100 ? 4.499 6.253 1.862 1.00 91.94 100 ALA A CA 1
ATOM 806 C C . ALA A 1 100 ? 5.329 4.995 1.535 1.00 91.94 100 ALA A C 1
ATOM 808 O O . ALA A 1 100 ? 5.588 4.174 2.422 1.00 91.94 100 ALA A O 1
ATOM 809 N N . PRO A 1 101 ? 5.775 4.821 0.277 1.00 87.81 101 PRO A N 1
ATOM 810 C CA . PRO A 1 101 ? 6.770 3.805 -0.046 1.00 87.81 101 PRO A CA 1
ATOM 811 C C . PRO A 1 101 ? 8.022 3.969 0.831 1.00 87.81 101 PRO A C 1
ATOM 813 O O . PRO A 1 101 ? 8.624 5.039 0.860 1.00 87.81 101 PRO A O 1
ATOM 816 N N . GLY A 1 102 ? 8.404 2.907 1.546 1.00 86.25 102 GLY A N 1
ATOM 817 C CA . GLY A 1 102 ? 9.558 2.907 2.452 1.00 86.25 102 GLY A CA 1
ATOM 818 C C . GLY A 1 102 ? 9.272 3.357 3.890 1.00 86.25 102 GLY A C 1
ATOM 819 O O . GLY A 1 102 ? 10.185 3.299 4.715 1.00 86.25 102 GLY A O 1
ATOM 820 N N . ASP A 1 103 ? 8.038 3.754 4.219 1.00 92.25 103 ASP A N 1
ATOM 821 C CA . ASP A 1 103 ? 7.648 4.008 5.610 1.00 92.25 103 ASP A CA 1
ATOM 822 C C . ASP A 1 103 ? 7.866 2.744 6.472 1.00 92.25 103 ASP A C 1
ATOM 824 O O . ASP A 1 103 ? 7.501 1.637 6.055 1.00 92.25 103 ASP A O 1
ATOM 828 N N . PRO A 1 104 ? 8.411 2.876 7.697 1.00 93.00 104 PRO A N 1
ATOM 829 C CA . PRO A 1 104 ? 8.439 1.773 8.648 1.00 93.00 104 PRO A CA 1
ATOM 830 C C . PRO A 1 104 ? 7.018 1.305 9.008 1.00 93.00 104 PRO A C 1
ATOM 832 O O . PRO A 1 104 ? 6.091 2.123 9.021 1.00 93.00 104 PRO A O 1
ATOM 835 N N . PRO A 1 105 ? 6.826 0.029 9.393 1.00 91.62 105 PRO A N 1
ATOM 836 C CA . PRO A 1 105 ? 5.525 -0.470 9.828 1.00 91.62 105 PRO A CA 1
ATOM 837 C C . PRO A 1 105 ? 4.885 0.414 10.909 1.00 91.62 105 PRO A C 1
ATOM 839 O O . PRO A 1 105 ? 5.522 0.759 11.902 1.00 91.62 105 PRO A O 1
ATOM 842 N N . GLY A 1 106 ? 3.617 0.780 10.709 1.00 92.50 106 GLY A N 1
ATOM 843 C CA . GLY A 1 106 ? 2.865 1.653 11.618 1.00 92.50 106 GLY A CA 1
ATOM 844 C C . GLY A 1 106 ? 3.088 3.157 11.418 1.00 92.50 106 GLY A C 1
ATOM 845 O O . GLY A 1 106 ? 2.471 3.947 12.131 1.00 92.50 106 GLY A O 1
ATOM 846 N N . THR A 1 107 ? 3.923 3.561 10.457 1.00 96.12 107 THR A N 1
ATOM 847 C CA . THR A 1 107 ? 4.097 4.967 10.065 1.00 96.12 107 THR A CA 1
ATOM 848 C C . THR A 1 107 ? 3.154 5.312 8.913 1.00 96.12 107 THR A C 1
ATOM 850 O O . THR A 1 107 ? 3.036 4.551 7.953 1.00 96.12 107 THR A O 1
ATOM 853 N N . TYR A 1 108 ? 2.481 6.462 9.014 1.00 95.81 108 TYR A N 1
ATOM 854 C CA . TYR A 1 108 ? 1.536 6.954 8.009 1.00 95.81 108 TYR A CA 1
ATOM 855 C C . TYR A 1 108 ? 1.890 8.390 7.626 1.00 95.81 108 TYR A C 1
ATOM 857 O O . TYR A 1 108 ? 1.400 9.348 8.225 1.00 95.81 108 TYR A O 1
ATOM 865 N N . SER A 1 109 ? 2.779 8.536 6.642 1.00 94.69 109 SER A N 1
ATOM 866 C CA . SER A 1 109 ? 3.271 9.842 6.189 1.00 94.69 109 SER A CA 1
ATOM 867 C C . SER A 1 109 ? 2.194 10.725 5.536 1.00 94.69 109 SER A C 1
ATOM 869 O O . SER A 1 109 ? 2.323 11.950 5.538 1.00 94.69 109 SER A O 1
ATOM 871 N N . TYR A 1 110 ? 1.113 10.139 5.010 1.00 93.06 110 TYR A N 1
ATOM 872 C CA . TYR A 1 110 ? -0.019 10.881 4.446 1.00 93.06 110 TYR A CA 1
ATOM 873 C C . TYR A 1 110 ? -1.235 10.768 5.361 1.00 93.06 110 TYR A C 1
ATOM 875 O O . TYR A 1 110 ? -1.782 9.680 5.516 1.00 93.06 110 TYR A O 1
ATOM 883 N N . THR A 1 111 ? -1.684 11.881 5.944 1.00 95.19 111 THR A N 1
ATOM 884 C CA . THR A 1 111 ? -2.813 11.912 6.891 1.00 95.19 111 THR A CA 1
ATOM 885 C C . THR A 1 111 ? -3.984 12.734 6.362 1.00 95.19 111 THR A C 1
ATOM 887 O O . THR A 1 111 ? -3.808 13.655 5.561 1.00 95.19 111 THR A O 1
ATOM 890 N N . TYR A 1 112 ? -5.191 12.381 6.804 1.00 92.44 112 TYR A N 1
ATOM 891 C CA . TYR A 1 112 ? -6.451 12.967 6.356 1.00 92.44 112 TYR A CA 1
ATOM 892 C C . TYR A 1 112 ? -7.311 13.365 7.560 1.00 92.44 112 TYR A C 1
ATOM 894 O O . TYR A 1 112 ? -7.483 12.588 8.503 1.00 92.44 112 TYR A O 1
ATOM 902 N N . THR A 1 113 ? -7.855 14.582 7.520 1.00 85.50 113 THR A N 1
ATOM 903 C CA . THR A 1 113 ? -8.711 15.170 8.565 1.00 85.50 113 THR A CA 1
ATOM 904 C C . THR A 1 113 ? -10.179 15.104 8.210 1.00 85.50 113 THR A C 1
ATOM 906 O O . THR A 1 113 ? -10.516 15.398 7.045 1.00 85.50 113 THR A O 1
#

Foldseek 3Di:
DWDDDDDDDDDAWDFGADPVGDTFKTKDKDFPPDDDDPDDDDDDDDPDPPPPVGIWIKMKGFDADPVGQTQKIWIDTPHDTFIKGWDADPVDRDTAFMPDGPDDPPDGPGGDD

Sequence (113 aa):
MIGRICFHDHKFPEMVIYLIYRLVQATGREHPGQQPTHTDPVRGTVPHRNDLQALLRYTEQYEYDEAGNITGMTHTTDSNSWSRAYQYSTTSNKLLGTSAPGDPPGTYSYTYT

pLDDT: mean 79.64, std 18.54, range [29.02, 97.62]

Solvent-accessible surface area (backbone atoms only — not comparable to full-atom values): 7297 Å² total; per-residue (Å²): 138,87,86,82,87,84,80,94,84,98,78,72,64,57,68,42,65,48,102,82,76,45,73,37,30,42,35,51,73,44,55,77,91,71,72,96,62,98,60,83,74,82,88,68,88,77,75,61,93,82,52,75,85,58,48,40,61,36,39,38,37,45,39,63,50,96,94,62,50,65,41,36,38,40,40,45,40,95,87,74,57,43,49,35,44,46,41,60,46,96,87,49,94,48,70,39,26,30,27,44,73,84,51,57,93,94,46,52,81,44,72,56,132